Protein AF-A0A7D9D258-F1 (afdb_monomer_lite)

Secondary structure (DSSP, 8-state):
-HHHHHHHHHHH-HHHHHHHHHHHHTTSS-HHHHHHHHHHHHT-----------

Radius of gyration: 13.49 Å; chains: 1; bounding box: 27×26×40 Å

Sequence (54 aa):
MLTEIYIEALLIDEELADQIWEAWDQGEIDDQVAWLAWWRIAFRPLCPRKRTFA

Organism: NCBI:txid1983305

Foldseek 3Di:
DLVVLLVLLCVQPVPQSVVLVVCVVVVVDDSVVNSVSSNCSNPVPPPPPPPPPD

Structure (mmCIF, N/CA/C/O backbone):
data_AF-A0A7D9D258-F1
#
_entry.id   AF-A0A7D9D258-F1
#
loop_
_atom_site.group_PDB
_atom_site.id
_atom_site.type_symbol
_atom_site.label_atom_id
_atom_site.label_alt_id
_atom_site.label_comp_id
_atom_site.label_asym_id
_atom_site.label_entity_id
_atom_site.label_seq_id
_atom_site.pdbx_PDB_ins_code
_atom_site.Cartn_x
_atom_site.Cartn_y
_atom_site.Cartn_z
_atom_site.occupancy
_atom_site.B_iso_or_equiv
_atom_site.auth_seq_id
_atom_site.auth_comp_id
_atom_site.auth_asym_id
_atom_site.auth_atom_id
_atom_site.pdbx_PDB_model_num
ATOM 1 N N . MET A 1 1 ? 11.374 5.893 7.266 1.00 64.88 1 MET A N 1
ATOM 2 C CA . MET A 1 1 ? 10.019 6.481 7.414 1.00 64.88 1 MET A CA 1
ATOM 3 C C . MET A 1 1 ? 9.040 5.665 6.578 1.00 64.88 1 MET A C 1
ATOM 5 O O . MET A 1 1 ? 9.449 5.243 5.505 1.00 64.88 1 MET A O 1
ATOM 9 N N . LEU A 1 2 ? 7.796 5.420 7.024 1.00 74.56 2 LEU A N 1
ATOM 10 C CA . LEU A 1 2 ? 6.771 4.717 6.215 1.00 74.56 2 LEU A CA 1
ATOM 11 C C . LEU A 1 2 ? 6.672 5.302 4.791 1.00 74.56 2 LEU A C 1
ATOM 13 O O . LEU A 1 2 ? 6.600 4.564 3.818 1.00 74.56 2 LEU A O 1
ATOM 17 N N . THR A 1 3 ? 6.828 6.621 4.672 1.00 86.88 3 THR A N 1
ATOM 18 C CA . THR A 1 3 ? 6.848 7.365 3.407 1.00 86.88 3 THR A CA 1
ATOM 19 C C . THR A 1 3 ? 7.964 6.952 2.438 1.00 86.88 3 THR A C 1
ATOM 21 O O . THR A 1 3 ? 7.729 6.922 1.240 1.00 86.88 3 THR A O 1
ATOM 24 N N . GLU A 1 4 ? 9.171 6.625 2.912 1.00 92.69 4 GLU A N 1
ATOM 25 C CA . GLU A 1 4 ? 10.289 6.267 2.019 1.00 92.69 4 GLU A CA 1
ATOM 26 C C . GLU A 1 4 ? 10.039 4.920 1.342 1.00 92.69 4 GLU 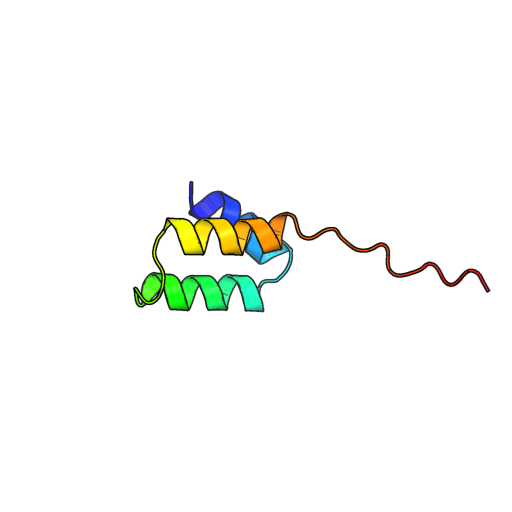A C 1
ATOM 28 O O . GLU A 1 4 ? 10.139 4.813 0.125 1.00 92.69 4 GLU A O 1
ATOM 33 N N . ILE A 1 5 ? 9.663 3.898 2.120 1.00 93.19 5 ILE A N 1
ATOM 34 C CA . ILE A 1 5 ? 9.404 2.565 1.565 1.00 93.19 5 ILE A CA 1
ATOM 35 C C . ILE A 1 5 ? 8.137 2.547 0.705 1.00 93.19 5 ILE A C 1
ATOM 37 O O . ILE A 1 5 ? 8.075 1.803 -0.268 1.00 93.19 5 ILE A O 1
ATOM 41 N N . TYR A 1 6 ? 7.161 3.396 1.035 1.00 91.62 6 TYR A N 1
ATOM 42 C CA . TYR A 1 6 ? 5.982 3.622 0.212 1.00 91.62 6 TYR A CA 1
ATOM 43 C C . TYR A 1 6 ? 6.347 4.187 -1.167 1.00 91.62 6 TYR A C 1
ATOM 45 O O . TYR A 1 6 ? 5.907 3.642 -2.173 1.00 91.62 6 TYR A O 1
ATOM 53 N N . ILE A 1 7 ? 7.207 5.211 -1.234 1.00 94.12 7 ILE A N 1
ATOM 54 C CA . ILE A 1 7 ? 7.674 5.769 -2.516 1.00 94.12 7 ILE A CA 1
ATOM 55 C C . ILE A 1 7 ? 8.405 4.703 -3.343 1.00 94.12 7 ILE A C 1
ATOM 57 O O . ILE A 1 7 ? 8.147 4.573 -4.535 1.00 94.12 7 ILE A O 1
ATOM 61 N N . GLU A 1 8 ? 9.284 3.911 -2.726 1.00 93.50 8 GLU A N 1
ATOM 62 C CA . GLU A 1 8 ? 9.972 2.819 -3.431 1.00 93.50 8 GLU A CA 1
ATOM 63 C C . GLU A 1 8 ? 8.987 1.758 -3.945 1.00 93.50 8 GLU A C 1
ATOM 65 O O . GLU A 1 8 ? 9.133 1.257 -5.058 1.00 93.50 8 GLU A O 1
ATOM 70 N N . ALA A 1 9 ? 7.955 1.431 -3.163 1.00 94.06 9 ALA A N 1
ATOM 71 C CA . ALA A 1 9 ? 6.907 0.511 -3.588 1.00 94.06 9 ALA A CA 1
ATOM 72 C C . ALA A 1 9 ? 6.100 1.069 -4.771 1.00 94.06 9 ALA A C 1
ATOM 74 O O . ALA A 1 9 ? 5.898 0.342 -5.742 1.00 94.06 9 ALA A O 1
ATOM 75 N N . LEU A 1 10 ? 5.724 2.354 -4.730 1.00 94.81 10 LEU A N 1
ATOM 76 C CA . LEU A 1 10 ? 5.024 3.046 -5.820 1.00 94.81 10 LEU A CA 1
ATOM 77 C C . LEU A 1 10 ? 5.802 2.985 -7.140 1.00 94.81 10 LEU A C 1
ATOM 79 O O . LEU A 1 10 ? 5.216 2.781 -8.198 1.00 94.81 10 LEU A O 1
ATOM 83 N N . LEU A 1 11 ? 7.131 3.130 -7.092 1.00 94.62 11 LEU A N 1
ATOM 84 C CA . LEU A 1 11 ? 7.978 3.078 -8.290 1.00 94.62 11 LEU A CA 1
ATOM 85 C C . LEU A 1 11 ? 8.028 1.688 -8.945 1.00 94.62 11 LEU A C 1
ATOM 87 O O . LEU A 1 11 ? 8.345 1.587 -10.132 1.00 94.62 11 LEU A O 1
ATOM 91 N N . ILE A 1 12 ? 7.757 0.623 -8.186 1.00 94.19 12 ILE A N 1
ATOM 92 C CA . ILE A 1 12 ? 7.785 -0.760 -8.677 1.00 94.19 12 ILE A CA 1
ATOM 93 C C . ILE A 1 12 ? 6.393 -1.240 -9.094 1.00 94.19 12 ILE A C 1
ATOM 95 O O . ILE A 1 12 ? 6.263 -1.889 -10.133 1.00 94.19 12 ILE A O 1
ATOM 99 N N . ASP A 1 13 ? 5.379 -0.966 -8.276 1.00 94.75 13 ASP A N 1
ATOM 100 C CA . ASP A 1 13 ? 4.003 -1.425 -8.466 1.00 94.75 13 ASP A CA 1
ATOM 101 C C . ASP A 1 13 ? 3.039 -0.419 -7.816 1.00 94.75 13 ASP A C 1
ATOM 103 O O . ASP A 1 13 ? 2.658 -0.566 -6.654 1.00 94.75 13 ASP A O 1
ATOM 107 N N . GLU A 1 14 ? 2.707 0.637 -8.565 1.00 95.69 14 GLU A N 1
ATOM 108 C CA . GLU A 1 14 ? 1.843 1.743 -8.126 1.00 95.69 14 GLU A CA 1
ATOM 109 C C . GLU A 1 14 ? 0.485 1.240 -7.628 1.00 95.69 14 GLU A C 1
ATOM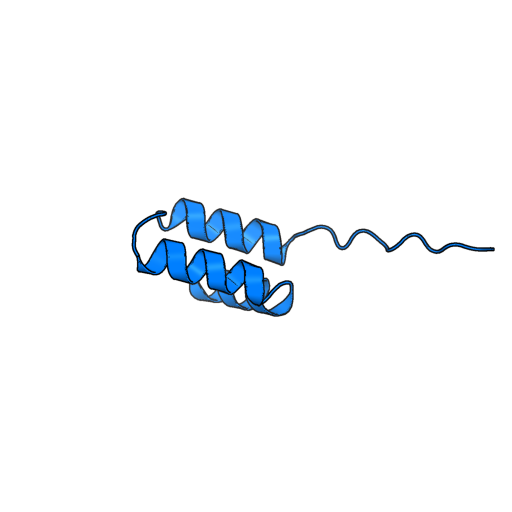 111 O O . GLU A 1 14 ? 0.091 1.546 -6.507 1.00 95.69 14 GLU A O 1
ATOM 116 N N . GLU A 1 15 ? -0.184 0.389 -8.411 1.00 96.94 15 GLU A N 1
ATOM 117 C CA . GLU A 1 15 ? -1.516 -0.128 -8.084 1.00 96.94 15 GLU A CA 1
ATOM 118 C C . GLU A 1 15 ? -1.512 -0.909 -6.764 1.00 96.94 15 GLU A C 1
ATOM 120 O O . GLU A 1 15 ? -2.370 -0.701 -5.906 1.00 96.94 15 GLU A O 1
ATOM 125 N N . LEU A 1 16 ? -0.534 -1.799 -6.569 1.00 95.81 16 LEU A N 1
ATOM 126 C CA . LEU A 1 16 ? -0.458 -2.583 -5.341 1.00 95.81 16 LEU A CA 1
ATOM 127 C C . LEU A 1 16 ? -0.011 -1.736 -4.139 1.00 95.81 16 LEU A C 1
ATOM 129 O O . LEU A 1 16 ? -0.471 -1.970 -3.019 1.00 95.81 16 LEU A O 1
ATOM 133 N N . ALA A 1 17 ? 0.883 -0.767 -4.345 1.00 96.38 17 ALA A N 1
ATOM 134 C CA . ALA A 1 17 ? 1.319 0.146 -3.296 1.00 96.38 17 ALA A CA 1
ATOM 135 C C . ALA A 1 17 ? 0.172 1.046 -2.807 1.00 96.38 17 ALA A C 1
ATOM 137 O O . ALA A 1 17 ? 0.035 1.213 -1.590 1.00 96.38 17 ALA A O 1
ATOM 138 N N . ASP A 1 18 ? -0.669 1.537 -3.723 1.00 97.19 18 ASP A N 1
ATOM 139 C CA . ASP A 1 18 ? -1.869 2.326 -3.424 1.00 97.19 18 ASP A CA 1
ATOM 140 C C . ASP A 1 18 ? -2.926 1.503 -2.677 1.00 97.19 18 ASP A C 1
ATOM 142 O O . ASP A 1 18 ? -3.472 1.966 -1.679 1.00 97.19 18 ASP A O 1
ATOM 146 N N . GLN A 1 19 ? -3.161 0.244 -3.062 1.00 97.94 19 GLN A N 1
ATOM 147 C CA . GLN A 1 19 ? -4.086 -0.636 -2.327 1.00 97.94 19 GLN A CA 1
ATOM 148 C C . GLN A 1 19 ? -3.666 -0.832 -0.862 1.00 97.94 19 GLN A C 1
ATOM 150 O O . GLN A 1 19 ? -4.502 -0.858 0.042 1.00 97.94 19 GLN A O 1
ATOM 155 N N . ILE A 1 20 ? -2.361 -0.966 -0.608 1.00 96.94 20 ILE A N 1
ATOM 156 C CA . ILE A 1 20 ? -1.828 -1.071 0.758 1.00 96.94 20 ILE A CA 1
ATOM 157 C C . ILE A 1 20 ? -1.988 0.256 1.502 1.00 96.94 20 ILE A C 1
ATOM 159 O O . ILE A 1 20 ? -2.294 0.243 2.694 1.00 96.94 20 ILE A O 1
ATOM 163 N N . TRP A 1 21 ? -1.793 1.386 0.816 1.00 96.62 21 TRP A N 1
ATOM 164 C CA . TRP A 1 21 ? -2.029 2.706 1.391 1.00 96.62 21 TRP A CA 1
ATOM 165 C C . TRP A 1 21 ? -3.482 2.876 1.831 1.00 96.62 21 TRP A C 1
ATOM 167 O O . TRP A 1 21 ? -3.716 3.262 2.972 1.00 96.62 21 TRP A O 1
ATOM 177 N N . GLU A 1 22 ? -4.448 2.521 0.984 1.00 97.88 22 GLU A N 1
ATOM 178 C CA . GLU A 1 22 ? -5.872 2.596 1.321 1.00 97.88 22 GLU A CA 1
ATOM 179 C C . GLU A 1 22 ? -6.234 1.704 2.517 1.00 97.88 22 GLU A C 1
ATOM 181 O O . GLU A 1 22 ? -6.917 2.158 3.435 1.00 97.88 22 GLU A O 1
ATOM 186 N N . ALA A 1 23 ? -5.734 0.463 2.557 1.00 97.88 23 ALA A N 1
ATOM 187 C CA . ALA A 1 23 ? -5.977 -0.450 3.677 1.00 97.88 23 ALA A CA 1
ATOM 188 C C . ALA A 1 23 ? -5.383 0.073 4.999 1.00 97.88 23 ALA A C 1
ATOM 190 O O . ALA A 1 23 ? -5.975 -0.086 6.068 1.00 97.88 23 ALA A O 1
ATOM 191 N N . TRP A 1 24 ? -4.209 0.706 4.940 1.00 97.31 24 TRP A N 1
ATOM 192 C CA . TRP A 1 24 ? -3.575 1.324 6.103 1.00 97.31 24 TRP A CA 1
ATOM 193 C C . TRP A 1 24 ? -4.319 2.587 6.559 1.00 97.31 24 TRP A C 1
ATOM 195 O O . TRP A 1 24 ? -4.591 2.734 7.749 1.00 97.31 24 TRP A O 1
ATOM 205 N N . ASP A 1 25 ? -4.724 3.454 5.627 1.00 97.25 25 ASP A N 1
ATOM 206 C CA . ASP A 1 25 ? -5.475 4.690 5.905 1.00 97.25 25 ASP A CA 1
ATOM 207 C C . ASP A 1 25 ? -6.856 4.404 6.523 1.00 97.25 25 ASP A C 1
ATOM 209 O O . ASP A 1 25 ? -7.312 5.109 7.424 1.00 97.25 25 ASP A O 1
ATOM 213 N N . GLN A 1 26 ? -7.496 3.305 6.115 1.00 97.88 26 GLN A N 1
ATOM 214 C CA . GLN A 1 26 ? -8.750 2.821 6.701 1.00 97.88 26 GLN A CA 1
ATOM 215 C C . GLN A 1 26 ? -8.567 2.117 8.058 1.00 97.88 26 GLN A C 1
ATOM 217 O O . GLN A 1 26 ? -9.554 1.805 8.731 1.00 97.88 26 GLN A O 1
ATOM 222 N N . GLY A 1 27 ? -7.324 1.875 8.486 1.00 97.38 27 GLY A N 1
ATOM 223 C CA . GLY A 1 27 ? -7.004 1.164 9.723 1.00 97.38 27 GLY A CA 1
ATOM 224 C C . GLY A 1 27 ? -7.264 -0.344 9.663 1.00 97.38 27 GLY A C 1
ATOM 225 O O . GLY A 1 27 ? -7.375 -0.983 10.710 1.00 97.38 27 GLY A O 1
ATOM 226 N N . GLU A 1 28 ? -7.373 -0.926 8.464 1.00 98.12 28 GLU A N 1
ATOM 227 C CA . GLU A 1 28 ? -7.520 -2.376 8.275 1.00 98.12 28 GLU A CA 1
ATOM 228 C C . GLU A 1 28 ? -6.215 -3.126 8.570 1.00 98.12 28 GLU A C 1
ATOM 230 O O . GLU A 1 28 ? -6.233 -4.2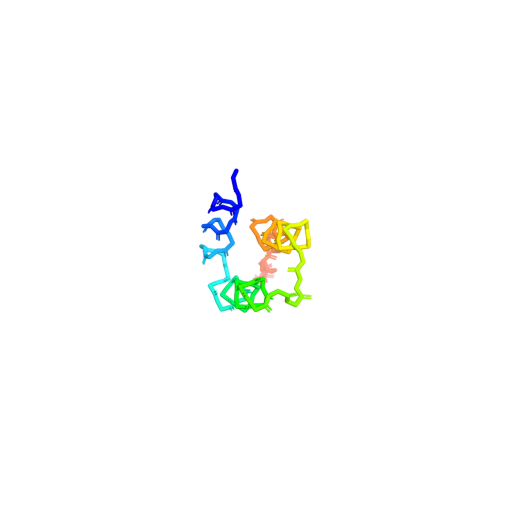88 8.985 1.00 98.12 28 GLU A O 1
ATOM 235 N N . ILE A 1 29 ? -5.079 -2.449 8.379 1.00 97.56 29 ILE A N 1
ATOM 236 C CA . ILE A 1 29 ? -3.741 -2.943 8.701 1.00 97.56 29 ILE A CA 1
ATOM 237 C C . ILE A 1 29 ? -2.971 -1.920 9.535 1.00 97.56 29 ILE A C 1
ATOM 239 O O . ILE A 1 29 ? -3.169 -0.715 9.408 1.00 97.56 29 ILE A O 1
ATOM 243 N N . ASP A 1 30 ? -2.069 -2.410 10.385 1.00 97.25 30 ASP A N 1
ATOM 244 C CA . ASP A 1 30 ? -1.199 -1.555 11.189 1.00 97.25 30 ASP A CA 1
ATOM 245 C C . ASP A 1 30 ? 0.067 -1.114 10.429 1.00 97.25 30 ASP A C 1
ATOM 247 O O . ASP A 1 30 ? 0.396 -1.617 9.348 1.00 97.25 30 ASP A O 1
ATOM 251 N N . ASP A 1 31 ? 0.806 -0.177 11.027 1.00 96.06 31 ASP A N 1
ATOM 252 C CA . ASP A 1 31 ? 2.060 0.365 10.491 1.00 96.06 31 ASP A CA 1
ATOM 253 C C . ASP A 1 31 ? 3.089 -0.724 10.158 1.00 96.06 31 ASP A C 1
ATOM 255 O O . ASP A 1 31 ? 3.847 -0.602 9.192 1.00 96.06 31 ASP A O 1
ATOM 259 N N . GLN A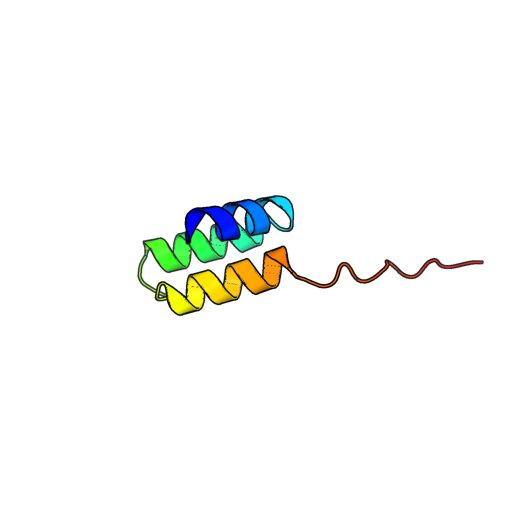 1 32 ? 3.151 -1.792 10.959 1.00 95.81 32 GLN A N 1
ATOM 260 C CA . GLN A 1 32 ? 4.126 -2.860 10.773 1.00 95.81 32 GLN A CA 1
ATOM 261 C C . GLN A 1 32 ? 3.781 -3.701 9.541 1.00 95.81 32 GLN A C 1
ATOM 263 O O . GLN A 1 32 ? 4.673 -4.056 8.762 1.00 95.81 32 GLN A O 1
ATOM 268 N N . VAL A 1 33 ? 2.499 -4.006 9.349 1.00 96.62 33 VAL A N 1
ATOM 269 C CA . VAL A 1 33 ? 1.997 -4.734 8.182 1.00 96.62 33 VAL A CA 1
ATOM 270 C C . VAL A 1 33 ? 2.153 -3.894 6.916 1.00 96.62 33 VAL A C 1
ATOM 272 O O . VAL A 1 33 ? 2.683 -4.410 5.929 1.00 96.62 33 VAL A O 1
ATOM 275 N N . ALA A 1 34 ? 1.785 -2.610 6.951 1.00 97.00 34 ALA A N 1
ATOM 276 C CA . ALA A 1 34 ? 1.964 -1.693 5.824 1.00 97.00 34 ALA A CA 1
ATOM 277 C C . ALA A 1 34 ? 3.443 -1.588 5.416 1.00 97.00 34 ALA A C 1
ATOM 279 O O . ALA A 1 34 ? 3.792 -1.786 4.248 1.00 97.00 34 ALA A O 1
ATOM 280 N N . TRP A 1 35 ? 4.341 -1.404 6.393 1.00 96.25 35 TRP A N 1
ATOM 281 C CA . TRP A 1 35 ? 5.783 -1.353 6.149 1.00 96.25 35 TRP A CA 1
ATOM 282 C C . TRP A 1 35 ? 6.313 -2.632 5.489 1.00 96.25 35 TRP A C 1
ATOM 284 O O . TRP A 1 35 ? 7.048 -2.561 4.503 1.00 96.25 35 TRP A O 1
ATOM 294 N N . LEU A 1 36 ? 5.930 -3.810 5.996 1.00 95.69 36 LEU A N 1
ATOM 295 C CA . LEU A 1 36 ? 6.352 -5.100 5.436 1.00 95.69 36 LEU A CA 1
ATOM 296 C C . LEU A 1 36 ? 5.818 -5.325 4.018 1.00 95.69 36 LEU A C 1
ATOM 298 O O . LEU A 1 36 ? 6.509 -5.928 3.189 1.00 95.69 36 LEU A O 1
ATOM 302 N N . ALA A 1 37 ? 4.593 -4.881 3.744 1.00 96.06 37 ALA A N 1
ATOM 303 C CA . ALA A 1 37 ? 3.958 -5.032 2.445 1.00 96.06 37 ALA A CA 1
ATOM 304 C C . ALA A 1 37 ? 4.653 -4.162 1.386 1.00 96.06 37 ALA A C 1
ATOM 306 O O . ALA A 1 37 ? 5.107 -4.700 0.374 1.00 96.06 37 ALA A O 1
ATOM 307 N N . TRP A 1 38 ? 4.867 -2.872 1.660 1.00 96.62 38 TRP A N 1
ATOM 308 C CA . TRP A 1 38 ? 5.651 -2.001 0.777 1.00 96.62 38 TRP A CA 1
ATOM 309 C C . TRP A 1 38 ? 7.092 -2.483 0.615 1.00 96.62 38 TRP A C 1
ATOM 311 O O . TRP A 1 38 ? 7.611 -2.501 -0.499 1.00 96.62 38 TRP A O 1
ATOM 321 N N . TRP A 1 39 ? 7.726 -2.979 1.683 1.00 95.25 39 TRP A N 1
ATOM 322 C CA . TRP A 1 39 ? 9.070 -3.554 1.591 1.00 95.25 39 TRP A CA 1
ATOM 323 C C . TRP A 1 39 ? 9.128 -4.749 0.633 1.00 95.25 39 TRP A C 1
ATOM 325 O O . TRP A 1 39 ? 10.039 -4.856 -0.186 1.00 95.25 39 TRP A O 1
ATOM 335 N N . ARG A 1 40 ? 8.128 -5.634 0.660 1.00 94.94 40 ARG A N 1
ATOM 336 C CA . ARG A 1 40 ? 8.049 -6.760 -0.284 1.00 94.94 40 ARG A CA 1
ATOM 337 C C . ARG A 1 40 ? 7.881 -6.331 -1.736 1.00 94.94 40 ARG A C 1
ATOM 339 O O . ARG A 1 40 ? 8.348 -7.055 -2.613 1.00 94.94 40 ARG A O 1
ATOM 346 N N . ILE A 1 41 ? 7.213 -5.209 -1.985 1.00 94.25 41 ILE A N 1
ATOM 347 C CA . ILE A 1 41 ? 7.057 -4.644 -3.328 1.00 94.25 41 ILE A CA 1
ATOM 348 C C . ILE A 1 41 ? 8.382 -4.041 -3.784 1.00 94.25 41 ILE A C 1
ATOM 350 O O . ILE A 1 41 ? 8.928 -4.477 -4.796 1.00 94.25 41 ILE A O 1
ATOM 354 N N . ALA A 1 42 ? 8.938 -3.122 -2.991 1.00 93.56 42 ALA A N 1
ATOM 355 C CA . ALA A 1 42 ? 10.182 -2.417 -3.289 1.00 93.56 42 ALA A CA 1
ATOM 356 C C . ALA A 1 42 ? 11.363 -3.375 -3.532 1.00 93.56 42 ALA A C 1
ATOM 358 O O . ALA A 1 42 ? 12.184 -3.160 -4.420 1.00 93.56 42 ALA A O 1
ATOM 359 N N . PHE A 1 43 ? 11.430 -4.471 -2.771 1.00 90.62 43 PHE A N 1
ATOM 360 C CA . PHE A 1 43 ? 12.503 -5.465 -2.856 1.00 90.62 43 PHE A CA 1
ATOM 361 C C . PHE A 1 43 ? 12.071 -6.768 -3.525 1.00 90.62 43 PHE A C 1
ATOM 363 O O . PHE A 1 43 ? 12.735 -7.801 -3.366 1.00 90.62 43 PHE A O 1
ATOM 370 N N . ARG A 1 44 ? 10.968 -6.754 -4.286 1.00 82.50 44 ARG A N 1
ATOM 371 C CA . ARG A 1 44 ? 10.568 -7.916 -5.077 1.00 82.50 44 ARG A CA 1
ATOM 372 C C . ARG A 1 44 ? 11.746 -8.261 -5.989 1.00 82.50 44 ARG A C 1
ATOM 374 O O . ARG A 1 44 ? 12.204 -7.386 -6.726 1.00 82.50 44 ARG A O 1
ATOM 381 N N . PRO A 1 45 ? 12.278 -9.498 -5.961 1.00 64.81 45 PRO A N 1
ATOM 382 C CA . PRO A 1 45 ? 13.320 -9.864 -6.898 1.00 64.81 45 PRO A CA 1
ATOM 383 C C . PRO A 1 45 ? 12.724 -9.659 -8.284 1.00 64.81 45 PRO A C 1
ATOM 385 O O . PRO A 1 45 ? 11.761 -10.344 -8.644 1.00 64.81 45 PRO A O 1
ATOM 388 N N . LEU A 1 46 ? 13.263 -8.687 -9.026 1.00 58.62 46 LEU A N 1
ATOM 389 C CA . LEU A 1 46 ? 13.043 -8.535 -10.455 1.00 58.62 46 LEU A CA 1
ATOM 390 C C . LEU A 1 46 ? 13.481 -9.866 -11.056 1.00 58.62 46 LEU A C 1
ATOM 392 O O . LEU A 1 46 ? 14.659 -10.067 -11.351 1.00 58.62 46 LEU A O 1
ATOM 396 N N . CYS A 1 47 ? 12.566 -10.835 -11.130 1.00 53.62 47 CYS A N 1
ATOM 397 C CA . CYS A 1 47 ? 12.835 -12.096 -11.786 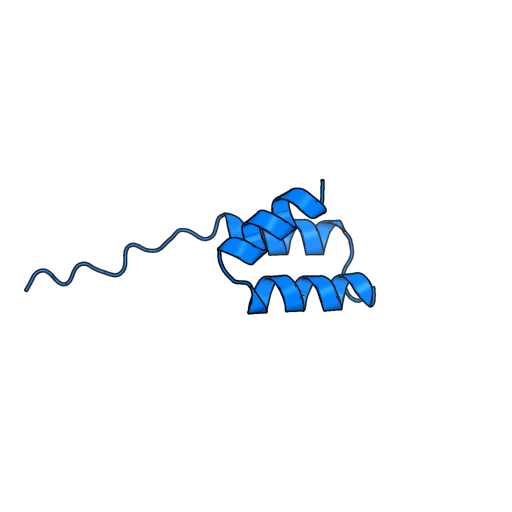1.00 53.62 47 CYS A CA 1
ATOM 398 C C . CYS A 1 47 ? 13.373 -11.706 -13.160 1.00 53.62 47 CYS A C 1
ATOM 400 O O . CYS A 1 47 ? 12.677 -10.975 -13.873 1.00 53.62 47 CYS A O 1
ATOM 402 N N . PRO A 1 48 ? 14.595 -12.123 -13.540 1.00 51.09 48 PRO A N 1
ATOM 403 C CA . PRO A 1 48 ? 15.058 -11.882 -14.884 1.00 51.09 48 PRO A CA 1
ATOM 404 C C . PRO A 1 48 ? 14.048 -12.603 -15.762 1.00 51.09 48 PRO A C 1
ATOM 406 O O . PRO A 1 48 ? 13.971 -13.834 -15.754 1.00 51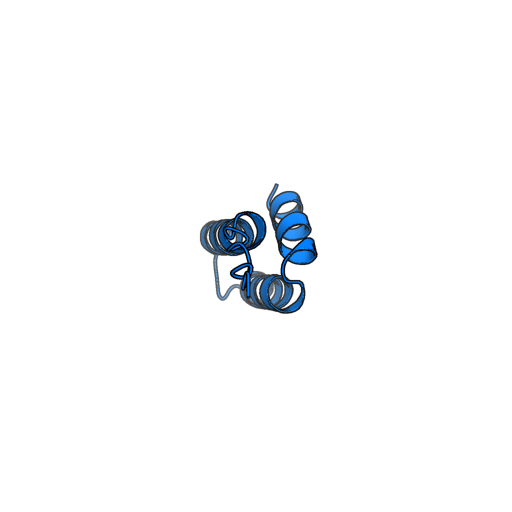.09 48 PRO A O 1
ATOM 409 N N . ARG A 1 49 ? 13.201 -11.825 -16.446 1.00 53.22 49 ARG A N 1
ATOM 410 C CA . ARG A 1 49 ? 12.312 -12.297 -17.502 1.00 53.22 49 ARG A CA 1
ATOM 411 C C . ARG A 1 49 ? 13.191 -13.214 -18.333 1.00 53.22 49 ARG A C 1
ATOM 413 O O . ARG A 1 49 ? 14.202 -12.733 -18.847 1.00 53.22 49 ARG A O 1
ATOM 420 N N . LYS A 1 50 ? 12.916 -14.527 -18.307 1.00 50.72 50 LYS A N 1
ATOM 421 C CA . LYS A 1 50 ? 13.783 -15.540 -18.917 1.00 50.72 50 LYS A CA 1
ATOM 422 C C . LYS A 1 50 ? 14.213 -14.989 -20.272 1.00 50.72 50 LYS A C 1
ATOM 424 O O . LYS A 1 50 ? 13.353 -14.782 -21.125 1.00 50.72 50 LYS A O 1
ATOM 429 N N . ARG A 1 51 ? 15.507 -14.687 -20.454 1.00 51.84 51 ARG A N 1
ATOM 430 C CA . ARG A 1 51 ? 16.058 -14.519 -21.798 1.00 51.84 51 ARG A CA 1
ATOM 431 C C . ARG A 1 51 ? 15.823 -15.869 -22.454 1.00 51.84 51 ARG A C 1
ATOM 433 O O . ARG A 1 51 ? 16.580 -16.806 -22.221 1.00 51.84 51 ARG A O 1
ATOM 440 N N . THR A 1 52 ? 14.738 -15.991 -23.206 1.00 54.25 52 THR A N 1
ATOM 441 C CA . THR A 1 52 ? 14.640 -16.950 -24.294 1.00 54.25 52 THR A CA 1
ATOM 442 C C . THR A 1 52 ? 15.748 -16.571 -25.265 1.00 54.25 52 THR A C 1
ATOM 444 O O . THR A 1 52 ? 15.553 -15.750 -26.155 1.00 54.25 52 THR A O 1
ATOM 447 N N . PHE A 1 53 ? 16.947 -17.094 -25.014 1.00 51.59 53 PHE A N 1
ATOM 448 C CA . PHE A 1 53 ? 17.888 -17.370 -26.083 1.00 51.59 53 PHE A CA 1
ATOM 449 C C . PHE A 1 53 ? 17.243 -18.492 -26.892 1.00 51.59 53 PHE A C 1
ATOM 451 O O . PHE A 1 53 ? 17.166 -19.631 -26.429 1.00 51.59 53 PHE A O 1
ATOM 458 N N . ALA A 1 54 ? 16.648 -18.095 -28.014 1.00 56.09 54 ALA A N 1
ATOM 459 C CA . ALA A 1 54 ? 16.456 -18.972 -29.156 1.00 56.09 54 ALA A CA 1
ATOM 460 C C . ALA A 1 54 ? 17.800 -19.144 -29.875 1.00 56.09 54 ALA A C 1
ATOM 462 O O . ALA A 1 54 ? 18.618 -18.193 -29.807 1.00 56.09 54 ALA A O 1
#

pLDDT: mean 86.72, std 16.39, range [50.72, 98.12]